Protein AF-A0A914SXM1-F1 (afdb_monomer)

Nearest PDB structures (foldseek):
  5fcj-assembly1_c0  TM=4.201E-01  e=1.027E+00  Saccharomyces cerevisiae S288C
  4jba-assembly1_B  TM=2.577E-01  e=2.232E+00  Escherichia coli K-12
  2jsc-assembly1_A  TM=3.167E-01  e=3.289E+00  Mycobacterium tuberculosis H37Rv
  7e5n-assembly1_C  TM=2.622E-01  e=2.890E+00  Homo sapiens
  7ux8-assembly1_B  TM=2.765E-01  e=6.698E+00  Streptomyces drozdowiczii

Solvent-accessible surface area (backbone atoms only — not comparable to full-atom values): 10175 Å² total; per-residue (Å²): 133,87,79,82,70,80,66,80,44,77,83,72,57,83,86,73,60,68,56,97,90,38,75,64,64,84,76,61,76,80,68,50,56,65,59,64,55,63,74,62,66,65,77,77,68,70,77,59,90,86,63,50,73,67,58,54,52,51,55,52,46,28,66,72,68,64,48,65,74,46,74,50,76,38,57,81,95,54,63,42,75,65,51,52,50,52,51,49,50,43,44,36,63,77,46,69,47,48,41,44,73,44,86,48,98,62,28,37,41,36,29,41,44,90,68,67,72,73,70,92,70,79,74,78,62,86,94,58,77,95,68,87,86,80,82,86,88,82,77,100,65,56,69,69,58,55,53,51,53,50,52,62,72,79,103

Foldseek 3Di:
DPDDDQCPDLVSDDDFDDDPNHTLDDDDPVVVVVVVVVVPPPVQLDDDPQDDPVNVVVLVVQLVVLWDKDFDFADPVQLDPVNLVSNQVNCCSVVVQQWDWDADPGGIMIHGDPDRPPPPPPDDDPPDDPDDDDRDDDTPDDPVVVVVVVVVVVD

Radius of gyration: 25.81 Å; Cα contacts (8 Å, |Δi|>4): 122; chains: 1; bounding box: 54×27×83 Å

Mean predicted aligned error: 14.76 Å

Sequence (155 aa):
NNSFLFKKHFSDFIVVETFDRHLCGTWPPQLLKPFLELNKVAIPLSAPKFLTQSDHEEMNKLVKTKDGKYLVLLSADKNTKENRKELHLYIRDHFSNLLSSFSVDEGIEVSFVKNVKKDKRIQWPEGLGKFLHFTLKKTDHENSHALNCIARSIG

Structure (mmCIF, N/CA/C/O backbone):
data_AF-A0A914SXM1-F1
#
_entry.id   AF-A0A914SXM1-F1
#
loop_
_atom_site.group_PDB
_atom_site.id
_atom_site.type_symbol
_atom_site.label_atom_id
_atom_site.label_alt_id
_atom_site.label_comp_id
_atom_site.label_asym_id
_atom_site.label_entity_id
_atom_site.label_seq_id
_atom_site.pdbx_PDB_ins_code
_atom_site.Cartn_x
_atom_site.Cartn_y
_atom_site.Cartn_z
_atom_site.occupancy
_atom_site.B_iso_or_equiv
_atom_site.auth_seq_id
_atom_site.auth_comp_id
_atom_site.auth_asym_id
_atom_site.auth_atom_id
_atom_site.pdbx_PDB_model_num
ATOM 1 N N . ASN A 1 1 ? 32.463 -14.933 -49.786 1.00 52.94 1 ASN A N 1
ATOM 2 C CA . ASN A 1 1 ? 32.259 -13.777 -48.888 1.00 52.94 1 ASN A CA 1
ATOM 3 C C . ASN A 1 1 ? 31.134 -14.078 -47.922 1.00 52.94 1 ASN A C 1
ATOM 5 O O . ASN A 1 1 ? 29.982 -14.002 -48.320 1.00 52.94 1 ASN A O 1
ATOM 9 N N . ASN A 1 2 ? 31.455 -14.441 -46.679 1.00 57.44 2 ASN A N 1
ATOM 10 C CA . ASN A 1 2 ? 30.447 -14.504 -45.622 1.00 57.44 2 ASN A CA 1
ATOM 11 C C . ASN A 1 2 ? 30.224 -13.082 -45.108 1.00 57.44 2 ASN A C 1
ATOM 13 O O . ASN A 1 2 ? 31.076 -12.528 -44.418 1.00 57.44 2 ASN A O 1
ATOM 17 N N . SER A 1 3 ? 29.105 -12.474 -45.492 1.00 75.25 3 SER A N 1
ATOM 18 C CA . SER A 1 3 ? 28.667 -11.198 -44.932 1.00 75.25 3 SER A CA 1
ATOM 19 C C . SER A 1 3 ? 28.281 -11.404 -43.467 1.00 75.25 3 SER A C 1
ATOM 21 O O . SER A 1 3 ? 27.358 -12.165 -43.170 1.00 75.25 3 SER A O 1
ATOM 23 N N . PHE A 1 4 ? 28.983 -10.743 -42.550 1.00 79.56 4 PHE A N 1
ATOM 24 C CA . PHE A 1 4 ? 28.604 -10.710 -41.141 1.00 79.56 4 PHE A CA 1
ATOM 25 C C . PHE A 1 4 ? 27.327 -9.878 -40.979 1.00 79.56 4 PHE A C 1
ATOM 27 O O . PHE A 1 4 ? 27.294 -8.709 -41.362 1.00 79.56 4 PHE A O 1
ATOM 34 N N . LEU A 1 5 ? 26.277 -10.484 -40.422 1.00 83.50 5 LEU A N 1
ATOM 35 C CA . LEU A 1 5 ? 25.013 -9.807 -40.152 1.00 83.50 5 LEU A CA 1
ATOM 36 C C . LEU A 1 5 ? 24.970 -9.392 -38.678 1.00 83.50 5 LEU A C 1
ATOM 38 O O . LEU A 1 5 ? 24.786 -10.223 -37.791 1.00 83.50 5 LEU A O 1
ATOM 42 N N . PHE A 1 6 ? 25.164 -8.100 -38.423 1.00 86.19 6 PHE A N 1
ATOM 43 C CA . PHE A 1 6 ? 25.087 -7.527 -37.083 1.00 86.19 6 PHE A CA 1
ATOM 44 C C . PHE A 1 6 ? 23.628 -7.429 -36.617 1.00 86.19 6 PHE A C 1
ATOM 46 O O . PHE A 1 6 ? 22.773 -6.999 -37.388 1.00 86.19 6 PHE A O 1
ATOM 53 N N . LYS A 1 7 ? 23.355 -7.788 -35.351 1.00 85.88 7 LYS A N 1
ATOM 54 C CA . LYS A 1 7 ? 22.009 -7.767 -34.738 1.00 85.88 7 LYS A CA 1
ATOM 55 C C . LYS A 1 7 ? 20.979 -8.628 -35.485 1.00 85.88 7 LYS A C 1
ATOM 57 O O . LYS A 1 7 ? 19.843 -8.206 -35.679 1.00 85.88 7 LYS A O 1
ATOM 62 N N . LYS A 1 8 ? 21.366 -9.840 -35.901 1.00 87.25 8 LYS A N 1
ATOM 63 C CA . LYS A 1 8 ? 20.441 -10.789 -36.543 1.00 87.25 8 LYS A CA 1
ATOM 64 C C . LYS A 1 8 ? 19.289 -11.171 -35.607 1.00 87.25 8 LYS A C 1
ATOM 66 O O . LYS A 1 8 ? 18.145 -11.253 -36.045 1.00 87.25 8 LYS A O 1
ATOM 71 N N . HIS A 1 9 ? 19.590 -11.366 -34.327 1.00 84.25 9 HIS A N 1
ATOM 72 C CA . HIS A 1 9 ? 18.622 -11.539 -33.251 1.00 84.25 9 HIS A CA 1
ATOM 73 C C . HIS A 1 9 ? 18.818 -10.455 -32.186 1.00 84.25 9 HIS A C 1
ATOM 75 O O . HIS A 1 9 ? 19.930 -9.981 -31.952 1.00 84.25 9 HIS A O 1
ATOM 81 N N . PHE A 1 10 ? 17.746 -10.086 -31.479 1.00 83.06 10 PHE A N 1
ATOM 82 C CA . PHE A 1 10 ? 17.822 -9.135 -30.360 1.00 83.06 10 PHE A CA 1
ATOM 83 C C . PHE A 1 10 ? 18.738 -9.626 -29.227 1.00 83.06 10 PHE A C 1
ATOM 85 O O . PHE A 1 10 ? 19.267 -8.822 -28.466 1.00 83.06 10 PHE A O 1
ATOM 92 N N . SER A 1 11 ? 18.947 -10.940 -29.117 1.00 84.75 11 SER A N 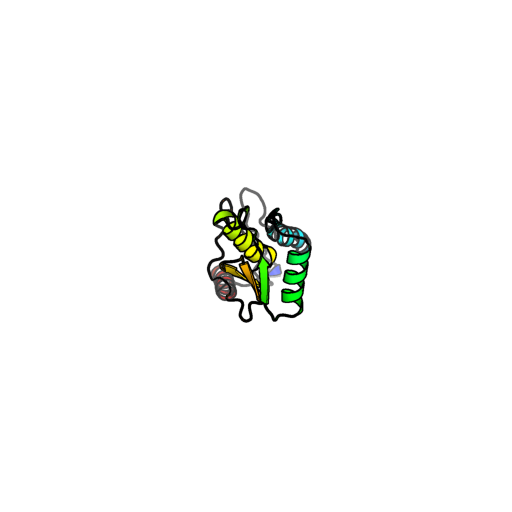1
ATOM 93 C CA . SER A 1 11 ? 19.888 -11.554 -28.178 1.00 84.75 11 SER A CA 1
ATOM 94 C C . SER A 1 11 ? 21.353 -11.326 -28.547 1.00 84.75 11 SER A C 1
ATOM 96 O O . SER A 1 11 ? 22.210 -11.436 -27.676 1.00 84.75 11 SER A O 1
ATOM 98 N N . ASP A 1 12 ? 21.647 -10.995 -29.807 1.00 87.81 12 ASP A N 1
ATOM 99 C CA . ASP A 1 12 ? 23.018 -10.815 -30.300 1.00 87.81 12 ASP A CA 1
ATOM 100 C C . ASP A 1 12 ? 23.607 -9.462 -29.877 1.00 87.81 12 ASP A C 1
ATOM 102 O O . ASP A 1 12 ? 24.796 -9.205 -30.061 1.00 87.81 12 ASP A O 1
ATOM 106 N N . PHE A 1 13 ? 22.777 -8.568 -29.330 1.00 87.81 13 PHE A N 1
ATOM 107 C CA . PHE A 1 13 ? 23.194 -7.249 -28.881 1.00 87.81 13 PHE A CA 1
ATOM 108 C C . PHE A 1 13 ? 22.477 -6.860 -27.593 1.00 87.81 13 PHE A C 1
ATOM 110 O O . PHE A 1 13 ? 21.316 -6.452 -27.592 1.00 87.81 13 PHE A O 1
ATOM 117 N N . ILE A 1 14 ? 23.207 -6.960 -26.486 1.00 87.12 14 ILE A N 1
ATOM 118 C CA . ILE A 1 14 ? 22.712 -6.660 -25.146 1.00 87.12 14 ILE A CA 1
ATOM 119 C C . ILE A 1 14 ? 23.336 -5.347 -24.688 1.00 87.12 14 ILE A C 1
ATOM 121 O O . ILE A 1 14 ? 24.550 -5.167 -24.753 1.00 87.12 14 ILE A O 1
ATOM 125 N N . VAL A 1 15 ? 22.495 -4.438 -24.201 1.00 87.44 15 VAL A N 1
ATOM 126 C CA . VAL A 1 15 ? 22.928 -3.172 -23.606 1.00 87.44 15 VAL A CA 1
ATOM 127 C C . VAL A 1 15 ? 22.644 -3.225 -22.113 1.00 87.44 15 VAL A C 1
ATOM 129 O O . VAL A 1 15 ? 21.518 -3.518 -21.711 1.00 87.44 15 VAL A O 1
ATOM 132 N N . VAL A 1 16 ? 23.663 -2.937 -21.306 1.00 87.62 16 VAL A N 1
ATOM 133 C CA . VAL A 1 16 ? 23.561 -2.821 -19.849 1.00 87.62 16 VAL A CA 1
ATOM 134 C C . VAL A 1 16 ? 24.063 -1.437 -19.464 1.00 87.62 16 VAL A C 1
ATOM 136 O O . VAL A 1 16 ? 25.184 -1.069 -19.805 1.00 87.62 16 VAL A O 1
ATOM 139 N N . GLU A 1 17 ? 23.219 -0.661 -18.792 1.00 87.38 17 GLU A N 1
ATOM 140 C CA . GLU A 1 17 ? 23.604 0.646 -18.266 1.00 87.38 17 GLU A CA 1
ATOM 141 C C . GLU A 1 17 ? 24.591 0.481 -17.104 1.00 87.38 17 GLU A C 1
ATOM 143 O O . GLU A 1 17 ? 24.497 -0.466 -16.318 1.00 87.38 17 GLU A O 1
ATOM 148 N N . THR A 1 18 ? 25.536 1.410 -16.991 1.00 84.31 18 THR A N 1
ATOM 149 C CA . THR A 1 18 ? 26.431 1.506 -15.838 1.00 84.31 18 THR A CA 1
ATOM 150 C C . THR A 1 18 ? 26.124 2.768 -15.053 1.00 84.31 18 THR A C 1
ATOM 152 O O . THR A 1 18 ? 26.118 3.852 -15.634 1.00 84.31 18 THR A O 1
ATOM 155 N N . PHE A 1 19 ? 25.957 2.643 -13.742 1.00 79.62 19 PHE A N 1
ATOM 156 C CA . PHE A 1 19 ? 25.805 3.769 -12.823 1.00 79.62 19 PHE A CA 1
ATOM 157 C C . PHE A 1 19 ? 26.934 3.718 -11.793 1.00 79.62 19 PHE A C 1
ATOM 159 O O . PHE A 1 19 ? 27.173 2.665 -11.209 1.00 79.62 19 PHE A O 1
ATOM 166 N N . ASP A 1 20 ? 27.685 4.809 -11.620 1.00 80.00 20 ASP A N 1
ATOM 167 C CA . ASP A 1 20 ? 28.848 4.876 -10.716 1.00 80.00 20 ASP A CA 1
ATOM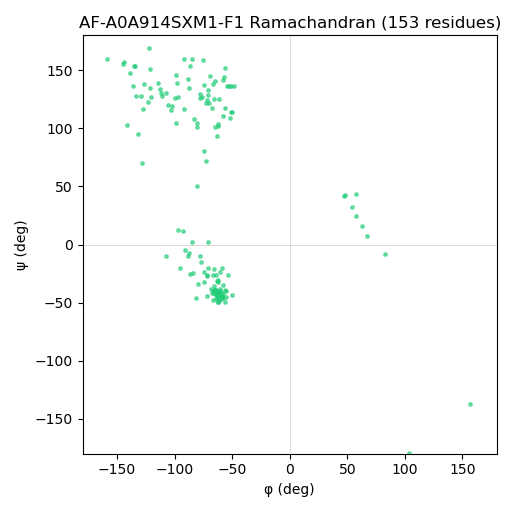 168 C C . ASP A 1 20 ? 29.828 3.695 -10.851 1.00 80.00 20 ASP A C 1
ATOM 170 O O . ASP A 1 20 ? 30.352 3.168 -9.876 1.00 80.00 20 ASP A O 1
ATOM 174 N N . ARG A 1 21 ? 30.103 3.274 -12.096 1.00 76.44 21 ARG A N 1
ATOM 175 C CA . ARG A 1 21 ? 30.964 2.120 -12.448 1.00 76.44 21 ARG A CA 1
ATOM 176 C C . ARG A 1 21 ? 30.410 0.745 -12.050 1.00 76.44 21 ARG A C 1
ATOM 178 O O . ARG A 1 21 ? 31.096 -0.257 -12.243 1.00 76.44 21 ARG A O 1
ATOM 185 N N . HIS A 1 22 ? 29.173 0.672 -11.575 1.00 73.94 22 HIS A N 1
ATOM 186 C CA . HIS A 1 22 ? 28.466 -0.578 -11.326 1.00 73.94 22 HIS A CA 1
ATOM 187 C C . HIS A 1 22 ? 27.533 -0.912 -12.491 1.00 73.94 22 HIS A C 1
ATOM 189 O O . HIS A 1 22 ? 26.864 -0.040 -13.042 1.00 73.94 22 HIS A O 1
ATOM 195 N N . LEU A 1 23 ? 27.484 -2.190 -12.873 1.00 74.81 23 LEU A N 1
ATOM 196 C CA . LEU A 1 23 ? 26.532 -2.683 -13.867 1.00 74.81 23 LEU A CA 1
ATOM 197 C C . LEU A 1 23 ? 25.124 -2.698 -13.264 1.00 74.81 23 LEU A C 1
ATOM 199 O O . LEU A 1 23 ? 24.886 -3.366 -12.255 1.00 74.81 23 LEU A O 1
ATOM 203 N N . CYS A 1 24 ? 24.178 -2.022 -13.914 1.00 72.19 24 CYS A N 1
ATOM 204 C CA . CYS A 1 24 ? 22.760 -2.085 -13.574 1.00 72.19 24 CYS A CA 1
ATOM 205 C C . CYS A 1 24 ? 22.179 -3.431 -14.041 1.00 72.19 24 CYS A C 1
ATOM 207 O O . CYS A 1 24 ? 21.583 -3.542 -15.113 1.00 72.19 24 CYS A O 1
ATOM 209 N N . GLY A 1 25 ? 22.409 -4.485 -13.256 1.00 68.44 25 GLY A N 1
ATOM 210 C CA . GLY A 1 25 ? 21.934 -5.839 -13.534 1.00 68.44 25 GLY A CA 1
ATOM 211 C C . GLY A 1 25 ? 20.525 -6.109 -13.005 1.00 68.44 25 GLY A C 1
ATOM 212 O O . GLY A 1 25 ? 20.081 -5.527 -12.018 1.00 68.44 25 GLY A O 1
ATOM 213 N N . THR A 1 26 ? 19.817 -7.048 -13.634 1.00 63.03 26 THR A N 1
ATOM 214 C CA . THR A 1 26 ? 18.581 -7.589 -13.060 1.00 63.03 26 THR A CA 1
ATOM 215 C C . THR A 1 26 ? 18.917 -8.496 -11.883 1.00 63.03 26 THR A C 1
ATOM 217 O O . THR A 1 26 ? 19.614 -9.497 -12.057 1.00 63.03 26 THR A O 1
ATOM 220 N N . TRP A 1 27 ? 18.389 -8.172 -10.706 1.00 59.97 27 TRP A N 1
ATOM 221 C CA . TRP A 1 27 ? 18.489 -9.033 -9.534 1.00 59.97 27 TRP A CA 1
ATOM 222 C C . TRP A 1 27 ? 17.686 -10.328 -9.754 1.00 59.97 27 TRP A C 1
ATOM 224 O O . TRP A 1 27 ? 16.572 -10.271 -10.286 1.00 59.97 27 TRP A O 1
ATOM 234 N N . PRO A 1 28 ? 18.217 -11.498 -9.357 1.00 59.53 28 PRO A N 1
ATOM 235 C CA . PRO A 1 28 ? 17.470 -12.747 -9.357 1.00 59.53 28 PRO A CA 1
ATOM 236 C C . PRO A 1 28 ? 16.126 -12.592 -8.621 1.00 59.53 28 PRO A C 1
ATOM 238 O O . PRO A 1 28 ? 16.106 -12.026 -7.523 1.00 59.53 28 PRO A O 1
ATOM 241 N N . PRO A 1 29 ? 15.008 -13.131 -9.148 1.00 58.28 29 PRO A N 1
ATOM 242 C CA . PRO A 1 29 ? 13.696 -13.060 -8.493 1.00 58.28 29 PRO A CA 1
ATOM 243 C C . PRO A 1 29 ? 13.691 -13.584 -7.049 1.00 58.28 29 PRO A C 1
ATOM 245 O O . PRO A 1 29 ? 12.881 -13.164 -6.225 1.00 58.28 29 PRO A O 1
ATOM 248 N N . GLN A 1 30 ? 14.616 -14.490 -6.726 1.00 61.00 30 GLN A N 1
ATOM 249 C CA . GLN A 1 30 ? 14.791 -15.067 -5.395 1.00 61.00 30 GLN A CA 1
ATOM 250 C C . GLN A 1 30 ? 15.207 -14.022 -4.345 1.00 61.00 30 GLN A C 1
ATOM 252 O O . GLN A 1 30 ? 14.882 -14.192 -3.173 1.00 61.00 30 GLN A O 1
ATOM 257 N N . LEU A 1 31 ? 15.858 -12.928 -4.757 1.00 56.12 31 LEU A N 1
ATOM 258 C CA . LEU A 1 31 ? 16.287 -11.835 -3.878 1.00 56.12 31 LEU A CA 1
ATOM 259 C C . LEU A 1 31 ? 15.209 -10.756 -3.672 1.00 56.12 31 LEU A C 1
ATOM 261 O O . LEU A 1 31 ? 15.383 -9.882 -2.830 1.00 56.12 31 LEU A O 1
ATOM 265 N N . LEU A 1 32 ? 14.082 -10.820 -4.393 1.00 53.81 32 LEU A N 1
ATOM 266 C CA . LEU A 1 32 ? 12.965 -9.876 -4.229 1.00 53.81 32 LEU A CA 1
ATOM 267 C C . LEU A 1 32 ? 12.013 -10.269 -3.088 1.00 53.81 32 LEU A C 1
ATOM 269 O O . LEU A 1 32 ? 11.342 -9.404 -2.525 1.00 53.81 32 LEU A O 1
ATOM 273 N N . LYS A 1 33 ? 11.958 -11.558 -2.718 1.00 53.84 33 LYS A N 1
ATOM 274 C CA . LYS A 1 33 ? 11.076 -12.054 -1.644 1.00 53.84 33 LYS A CA 1
ATOM 275 C C . LYS A 1 33 ? 11.338 -11.391 -0.279 1.00 53.84 33 LYS A C 1
ATOM 277 O O . LYS A 1 33 ? 10.369 -10.924 0.313 1.00 53.84 33 LYS A O 1
ATOM 282 N N . PRO A 1 34 ? 12.594 -11.247 0.191 1.00 51.62 34 PRO A N 1
ATOM 283 C CA . PRO A 1 34 ? 12.871 -10.608 1.481 1.00 51.62 34 PRO A CA 1
ATOM 284 C C . PRO A 1 34 ? 12.447 -9.130 1.526 1.00 51.62 34 PRO A C 1
ATOM 286 O O . PRO A 1 34 ? 12.026 -8.629 2.564 1.00 51.62 34 PRO A O 1
ATOM 289 N N . PHE A 1 35 ? 12.510 -8.424 0.391 1.00 45.88 35 PHE A N 1
ATOM 290 C CA . PHE A 1 35 ? 12.195 -6.992 0.311 1.00 45.88 35 PHE A CA 1
ATOM 291 C C . PHE A 1 35 ? 10.686 -6.704 0.384 1.00 45.88 35 PHE A C 1
ATOM 293 O O . PHE A 1 35 ? 10.265 -5.684 0.929 1.00 45.88 35 PHE A O 1
ATOM 300 N N . LEU A 1 36 ? 9.857 -7.619 -0.130 1.00 50.69 36 LEU A N 1
ATOM 301 C CA . LEU A 1 36 ? 8.396 -7.542 -0.008 1.00 50.69 36 LEU A CA 1
ATOM 302 C C . LEU A 1 36 ? 7.914 -7.841 1.418 1.00 50.69 36 LEU A C 1
ATOM 304 O O . LEU A 1 36 ? 6.861 -7.350 1.824 1.00 50.69 36 LEU A O 1
ATOM 308 N N . GLU A 1 37 ? 8.680 -8.622 2.179 1.00 47.78 37 GLU A N 1
ATOM 309 C CA . GLU A 1 37 ? 8.395 -8.910 3.587 1.00 47.78 37 GLU A CA 1
ATOM 310 C C . GLU A 1 37 ? 8.831 -7.759 4.511 1.00 47.78 37 GLU A C 1
ATOM 312 O O . GLU A 1 37 ? 8.113 -7.440 5.456 1.00 47.78 37 GLU A O 1
ATOM 317 N N . LEU A 1 38 ? 9.921 -7.052 4.183 1.00 43.91 38 LEU A N 1
ATOM 318 C CA . LEU A 1 38 ? 10.406 -5.874 4.923 1.00 43.91 38 LEU A CA 1
ATOM 319 C C . LEU A 1 38 ? 9.420 -4.692 4.935 1.00 43.91 38 LEU A C 1
ATOM 321 O O . LEU A 1 38 ? 9.326 -3.981 5.930 1.00 43.91 38 LEU A O 1
ATOM 325 N N . ASN A 1 39 ? 8.630 -4.502 3.875 1.00 42.50 39 ASN A N 1
ATOM 326 C CA . ASN A 1 39 ? 7.628 -3.424 3.812 1.00 42.50 39 ASN A CA 1
ATOM 327 C C . ASN A 1 39 ? 6.274 -3.783 4.453 1.00 42.50 39 ASN A C 1
ATOM 329 O O . ASN A 1 39 ? 5.356 -2.965 4.449 1.00 42.50 39 ASN A O 1
ATOM 333 N N . LYS A 1 40 ? 6.137 -4.986 5.028 1.00 43.06 40 LYS A N 1
ATOM 334 C CA . LYS A 1 40 ? 4.999 -5.355 5.888 1.00 43.06 40 LYS A CA 1
ATOM 335 C C . LYS A 1 40 ? 5.270 -5.107 7.365 1.00 43.06 40 LYS A C 1
ATOM 337 O O . LYS A 1 40 ? 4.481 -5.549 8.199 1.00 43.06 40 LYS A O 1
ATOM 342 N N . VAL A 1 41 ? 6.341 -4.393 7.711 1.00 42.47 41 VAL A N 1
ATOM 343 C CA . VAL A 1 41 ? 6.501 -3.870 9.068 1.00 42.47 41 VAL A CA 1
ATOM 344 C C . VAL A 1 41 ? 5.516 -2.709 9.232 1.00 42.47 41 VAL A C 1
ATOM 346 O O . VAL A 1 41 ? 5.879 -1.538 9.275 1.00 42.47 41 VAL A O 1
ATOM 349 N N . ALA A 1 42 ? 4.225 -3.045 9.311 1.00 46.66 42 ALA A N 1
ATOM 350 C CA . ALA A 1 42 ? 3.320 -2.295 10.155 1.00 46.66 42 ALA A CA 1
ATOM 351 C C . ALA A 1 42 ? 4.019 -2.258 11.509 1.00 46.66 42 ALA A C 1
ATOM 353 O O . ALA A 1 42 ? 4.261 -3.314 12.094 1.00 46.66 42 ALA A O 1
ATOM 354 N N . ILE A 1 43 ? 4.437 -1.072 11.951 1.00 46.28 43 ILE A N 1
ATOM 355 C CA . ILE A 1 43 ? 4.903 -0.884 13.320 1.00 46.28 43 ILE A CA 1
ATOM 356 C C . ILE A 1 43 ? 3.795 -1.500 14.175 1.00 46.28 43 ILE A C 1
ATOM 358 O O . ILE A 1 43 ? 2.663 -1.014 14.088 1.00 46.28 43 ILE A O 1
ATOM 362 N N . PRO A 1 44 ? 4.040 -2.604 14.903 1.00 49.12 44 PRO A N 1
ATOM 363 C CA . PRO A 1 44 ? 2.997 -3.178 15.721 1.00 49.12 44 PRO A CA 1
ATOM 364 C C . PRO A 1 44 ? 2.710 -2.132 16.791 1.00 49.12 44 PRO A C 1
ATOM 366 O O . PRO A 1 44 ? 3.488 -1.976 17.732 1.00 49.12 44 PRO A O 1
ATOM 369 N N . LEU A 1 45 ? 1.630 -1.360 16.626 1.00 60.94 45 LEU A N 1
ATOM 370 C CA . LEU A 1 45 ? 1.093 -0.604 17.742 1.00 60.94 45 LEU A CA 1
ATOM 371 C C . LEU A 1 45 ? 0.769 -1.655 18.798 1.00 60.94 45 LEU A C 1
ATOM 373 O O . LEU A 1 45 ? -0.110 -2.498 18.603 1.00 60.94 45 LEU A O 1
ATOM 377 N N . SER A 1 46 ? 1.549 -1.642 19.880 1.00 71.31 46 SER A N 1
ATOM 378 C CA . SER A 1 46 ? 1.241 -2.409 21.078 1.00 71.31 46 SER A CA 1
ATOM 379 C C . SER A 1 46 ? -0.214 -2.137 21.436 1.00 71.31 46 SER A C 1
ATOM 381 O O . SER A 1 46 ? -0.649 -0.985 21.382 1.00 71.31 46 SER A O 1
ATOM 383 N N . ALA A 1 47 ? -0.959 -3.184 21.792 1.00 80.81 47 ALA A N 1
ATOM 384 C CA . ALA A 1 47 ? -2.326 -3.008 22.258 1.00 80.81 47 ALA A CA 1
ATOM 385 C C . ALA A 1 47 ? -2.339 -1.978 23.404 1.00 80.81 47 ALA A C 1
ATOM 387 O O . ALA A 1 47 ? -1.448 -2.033 24.267 1.00 80.81 47 ALA A O 1
ATOM 388 N N . PRO A 1 48 ? -3.301 -1.035 23.420 1.00 84.81 48 PRO A N 1
ATOM 389 C CA . PRO A 1 48 ? -3.416 -0.083 24.511 1.00 84.81 48 PRO A CA 1
ATOM 390 C C . PRO A 1 48 ? -3.520 -0.837 25.837 1.00 84.81 48 PRO A C 1
ATOM 392 O O . PRO A 1 48 ? -4.259 -1.814 25.938 1.00 84.81 48 PRO A O 1
ATOM 395 N N . LYS A 1 49 ? -2.801 -0.393 26.874 1.00 84.81 49 LYS A N 1
ATOM 396 C CA . LYS A 1 49 ? -2.694 -1.124 28.160 1.00 84.81 49 LYS A CA 1
ATOM 397 C C . LYS A 1 49 ? -4.037 -1.373 28.853 1.00 84.81 49 LYS A C 1
ATOM 399 O O . LYS A 1 49 ? -4.130 -2.198 29.755 1.00 84.81 49 LYS A O 1
ATOM 404 N N . PHE A 1 50 ? -5.051 -0.597 28.492 1.00 83.88 50 PHE A N 1
ATOM 405 C CA . PHE A 1 50 ? -6.397 -0.704 29.033 1.00 83.88 50 PHE A CA 1
ATOM 406 C C . PHE A 1 50 ? -7.296 -1.682 28.275 1.00 83.88 50 PHE A C 1
ATOM 408 O O . PHE A 1 50 ? -8.385 -1.959 28.769 1.00 83.88 50 PHE A O 1
ATOM 415 N N . LEU A 1 51 ? -6.866 -2.179 27.115 1.00 87.50 51 LEU A N 1
ATOM 416 C CA . LEU A 1 51 ? -7.603 -3.168 26.345 1.00 87.50 51 LEU A CA 1
ATOM 417 C C . LEU A 1 51 ? -7.411 -4.549 26.977 1.00 87.50 51 LEU A C 1
ATOM 419 O O . LEU A 1 51 ? -6.279 -4.963 27.242 1.00 87.50 51 LEU A O 1
ATOM 423 N N . THR A 1 52 ? -8.502 -5.269 27.220 1.00 88.88 52 THR A N 1
ATOM 424 C CA . THR A 1 52 ? -8.413 -6.633 27.743 1.00 88.88 52 THR A CA 1
ATOM 425 C C . THR A 1 52 ? -8.206 -7.638 26.612 1.00 88.88 52 THR A C 1
ATOM 427 O O . THR A 1 52 ? -8.533 -7.390 25.450 1.00 88.88 52 THR A O 1
ATOM 430 N N . GLN A 1 53 ? -7.698 -8.822 26.960 1.00 87.44 53 GLN A N 1
ATOM 431 C CA . GLN A 1 53 ? -7.602 -9.937 26.016 1.00 87.44 53 GLN A CA 1
ATOM 432 C C . GLN A 1 53 ? -8.983 -10.318 25.448 1.00 87.44 53 GLN A C 1
ATOM 434 O O . GLN A 1 53 ? -9.098 -10.639 24.268 1.00 87.44 53 GLN A O 1
ATOM 439 N N . SER A 1 54 ? -10.037 -10.207 26.264 1.00 89.06 54 SER A N 1
ATOM 440 C CA . SER A 1 54 ? -11.415 -10.483 25.847 1.00 89.06 54 SER A CA 1
ATOM 441 C C . SER A 1 54 ? -11.892 -9.525 24.752 1.00 89.06 54 SER A C 1
ATOM 443 O O . SER A 1 54 ? -12.495 -9.973 23.779 1.00 89.06 54 SER A O 1
ATOM 445 N N . ASP A 1 55 ? -11.594 -8.226 24.870 1.00 90.31 55 ASP A N 1
ATOM 446 C CA . ASP A 1 55 ? -11.948 -7.238 23.839 1.00 90.31 55 ASP A CA 1
ATOM 447 C C . ASP A 1 55 ? -11.273 -7.583 22.506 1.00 90.31 55 ASP A C 1
ATOM 449 O O . ASP A 1 55 ? -11.870 -7.497 21.430 1.00 90.31 55 ASP A O 1
ATOM 453 N N . HIS A 1 56 ? -10.008 -8.004 22.580 1.00 88.25 56 HIS A N 1
ATOM 454 C CA . HIS A 1 56 ? -9.238 -8.392 21.408 1.00 88.25 56 HIS A CA 1
ATOM 455 C C . HIS A 1 56 ? -9.817 -9.638 20.720 1.00 88.25 56 HIS A C 1
ATOM 457 O O . HIS A 1 56 ? -9.869 -9.717 19.489 1.00 88.25 56 HIS A O 1
ATOM 463 N N . GLU A 1 57 ? -10.287 -10.612 21.494 1.00 90.00 57 GLU A N 1
ATOM 464 C CA . GLU A 1 57 ? -10.929 -11.817 20.967 1.00 90.00 57 GLU A CA 1
ATOM 465 C C . GLU A 1 57 ? -12.272 -11.520 20.297 1.00 90.00 57 GLU A C 1
ATOM 467 O O . GLU A 1 57 ? -12.528 -12.042 19.209 1.00 90.00 57 GLU A O 1
ATOM 472 N N . GLU A 1 58 ? -13.098 -10.648 20.876 1.00 91.94 58 GLU A N 1
ATOM 473 C CA . GLU A 1 58 ? -14.370 -10.233 20.270 1.00 91.94 58 GLU A CA 1
ATOM 474 C C . GLU A 1 58 ? -14.163 -9.451 18.968 1.00 91.94 58 GLU A C 1
ATOM 476 O O . GLU A 1 58 ? -14.806 -9.741 17.956 1.00 91.94 58 GLU A O 1
ATOM 481 N N . MET A 1 59 ? -13.183 -8.544 18.923 1.00 90.88 59 MET A N 1
ATOM 482 C CA . MET A 1 59 ? -12.815 -7.866 17.674 1.00 90.88 59 MET A CA 1
ATOM 483 C C . MET A 1 59 ? -12.357 -8.860 16.595 1.00 90.88 59 MET A C 1
ATOM 485 O O . MET A 1 59 ? -12.762 -8.753 15.435 1.00 90.88 59 MET A O 1
ATOM 489 N N . ASN A 1 60 ? -11.582 -9.885 16.962 1.00 89.44 60 ASN A N 1
ATOM 490 C CA . ASN A 1 60 ? -11.206 -10.953 16.033 1.00 89.44 60 ASN A CA 1
ATOM 491 C C . ASN A 1 60 ? -12.407 -11.797 15.578 1.00 89.44 60 ASN A C 1
ATOM 493 O O . ASN A 1 60 ? -12.448 -12.230 14.420 1.00 89.44 60 ASN A O 1
ATOM 497 N N . LYS A 1 61 ? -13.393 -12.038 16.451 1.00 90.88 61 LYS A N 1
ATOM 498 C CA . LYS A 1 61 ? -14.643 -12.711 16.070 1.00 90.88 61 LYS A CA 1
ATOM 499 C C . LYS A 1 61 ? -15.410 -11.889 15.040 1.00 90.88 61 LYS A C 1
ATOM 501 O O . LYS A 1 61 ? -15.777 -12.466 14.021 1.00 90.88 61 LYS A O 1
ATOM 506 N N . LEU A 1 62 ? -15.548 -10.573 15.230 1.00 88.94 62 LEU A N 1
ATOM 507 C CA . LEU A 1 62 ? -16.198 -9.681 14.256 1.00 88.94 62 LEU A CA 1
ATOM 508 C C . LEU A 1 62 ? -15.560 -9.765 12.862 1.00 88.94 62 LEU A C 1
ATOM 510 O O . LEU A 1 62 ? -16.263 -9.781 11.851 1.00 88.94 62 LEU A O 1
ATOM 514 N N . VAL A 1 63 ? -14.228 -9.862 12.789 1.00 87.00 63 VAL A N 1
ATOM 515 C CA . VAL A 1 63 ? -13.519 -10.034 11.508 1.00 87.00 63 VAL A CA 1
ATOM 516 C C . VAL A 1 63 ? -13.842 -11.384 10.859 1.00 87.00 63 VAL A C 1
ATOM 518 O O . VAL A 1 63 ? -14.001 -11.460 9.639 1.00 87.00 63 VAL A O 1
ATOM 521 N N . LYS A 1 64 ? -13.954 -12.454 11.655 1.00 87.81 64 LYS A N 1
ATOM 522 C CA . LYS A 1 64 ? -14.267 -13.805 11.161 1.00 87.81 64 LYS A CA 1
ATOM 523 C C . LYS A 1 64 ? -15.720 -13.938 10.709 1.00 87.81 64 LYS A C 1
ATOM 525 O O . LYS A 1 64 ? -15.966 -14.515 9.652 1.00 87.81 64 LYS A O 1
ATOM 530 N N . THR A 1 65 ? -16.665 -13.417 11.489 1.00 88.56 65 THR A N 1
ATOM 531 C CA . THR A 1 65 ? -18.104 -13.462 11.181 1.00 88.56 65 THR A CA 1
ATOM 532 C C . THR A 1 65 ? -18.487 -12.482 10.078 1.00 88.56 65 THR A C 1
ATOM 534 O O . THR A 1 65 ? -19.478 -12.714 9.389 1.00 88.56 65 THR A O 1
ATOM 537 N N . LYS A 1 66 ? -17.687 -11.423 9.876 1.00 85.19 66 LYS A N 1
ATOM 538 C CA . LYS A 1 66 ? -17.929 -10.329 8.918 1.00 85.19 66 LYS A CA 1
ATOM 539 C C . LYS A 1 66 ? -19.254 -9.596 9.145 1.00 85.19 66 LYS A C 1
ATOM 541 O O . LYS A 1 66 ? -19.813 -9.008 8.219 1.00 85.19 66 LYS A O 1
ATOM 546 N N . ASP A 1 67 ? -19.764 -9.634 10.368 1.00 84.06 67 ASP A N 1
ATOM 547 C CA . ASP A 1 67 ? -20.993 -8.954 10.754 1.00 84.06 67 ASP A CA 1
ATOM 548 C C . ASP A 1 67 ? -21.038 -8.751 12.270 1.00 84.06 67 ASP A C 1
ATOM 550 O O . ASP A 1 67 ? -20.355 -9.450 13.026 1.00 84.06 67 ASP A O 1
ATOM 554 N N . GLY A 1 68 ? -21.860 -7.794 12.696 1.00 86.44 68 GLY A N 1
ATOM 555 C CA . GLY A 1 68 ? -22.074 -7.465 14.101 1.00 86.44 68 GLY A CA 1
ATOM 556 C C . GLY A 1 68 ? -21.366 -6.198 14.581 1.00 86.44 68 GLY A C 1
ATOM 557 O O . GLY A 1 68 ? -20.706 -5.473 13.825 1.00 86.44 68 GLY A O 1
ATOM 558 N N . LYS A 1 69 ? -21.562 -5.930 15.872 1.00 90.06 69 LYS A N 1
ATOM 559 C CA . LYS A 1 69 ? -21.017 -4.795 16.615 1.00 90.06 69 LYS A CA 1
ATOM 560 C C . LYS A 1 69 ? -20.561 -5.269 17.991 1.00 90.06 69 LYS A C 1
ATOM 562 O O . LYS A 1 69 ? -21.179 -6.163 18.562 1.00 90.06 69 LYS A O 1
ATOM 567 N N . TYR A 1 70 ? -19.522 -4.647 18.517 1.00 92.50 70 TYR A N 1
ATOM 568 C CA . TYR A 1 70 ? -18.990 -4.897 19.847 1.00 92.50 70 TYR A CA 1
ATOM 569 C C . TYR A 1 70 ? -18.674 -3.569 20.526 1.00 92.50 70 TYR A C 1
ATOM 571 O O . TYR A 1 70 ? -18.120 -2.677 19.890 1.00 92.50 70 TYR A O 1
ATOM 579 N N . LEU A 1 71 ? -19.021 -3.423 21.801 1.00 91.12 71 LEU A N 1
ATOM 580 C CA . LEU A 1 71 ? -18.739 -2.213 22.565 1.00 91.12 71 LEU A CA 1
ATOM 581 C C . LEU A 1 71 ? -17.556 -2.465 23.498 1.00 91.12 71 LEU A C 1
ATOM 583 O O . LEU A 1 71 ? -17.663 -3.258 24.430 1.00 91.12 71 LEU A O 1
ATOM 587 N N . VAL A 1 72 ? -16.455 -1.753 23.266 1.00 89.94 72 VAL A N 1
ATOM 588 C CA . VAL A 1 72 ? -15.326 -1.704 24.199 1.00 89.94 72 VAL A CA 1
ATOM 589 C C . VAL A 1 72 ? -15.651 -0.663 25.264 1.00 89.94 72 VAL A C 1
ATOM 591 O O . VAL A 1 72 ? -15.653 0.540 24.981 1.00 89.94 72 VAL A O 1
ATOM 594 N N . LEU A 1 73 ? -15.941 -1.123 26.480 1.00 88.44 73 LEU A N 1
ATOM 595 C CA . LEU A 1 73 ? -16.262 -0.257 27.614 1.00 88.44 73 LEU A CA 1
ATOM 596 C C . LEU A 1 73 ? -14.992 0.387 28.174 1.00 88.44 73 LEU A C 1
ATOM 598 O O . LEU A 1 73 ? -14.031 -0.298 28.530 1.00 88.44 73 LEU A O 1
ATOM 602 N N . LEU A 1 74 ? -14.999 1.713 28.296 1.00 85.62 74 LEU A N 1
ATOM 603 C CA . LEU A 1 74 ? -13.911 2.456 28.926 1.00 85.62 74 LEU A CA 1
ATOM 604 C C . LEU A 1 74 ? -14.372 2.925 30.305 1.00 85.62 74 LEU A C 1
ATOM 606 O O . LEU A 1 74 ? -15.329 3.685 30.424 1.00 85.62 74 LEU A O 1
ATOM 610 N N . SER A 1 75 ? -13.674 2.502 31.362 1.00 82.44 75 SER A N 1
ATOM 611 C CA . SER A 1 75 ? -13.910 3.029 32.714 1.00 82.44 75 SER A CA 1
ATOM 612 C C . SER A 1 75 ? -13.766 4.555 32.727 1.00 82.44 75 SER A C 1
ATOM 614 O O . SER A 1 75 ? -12.984 5.096 31.945 1.00 82.44 75 SER A O 1
ATOM 616 N N . ALA A 1 76 ? -14.459 5.249 33.636 1.00 77.00 76 ALA A N 1
ATOM 617 C CA . ALA A 1 76 ? -14.470 6.716 33.696 1.00 77.00 76 ALA A CA 1
ATOM 618 C C . ALA A 1 76 ? -13.057 7.338 33.675 1.00 77.00 76 ALA A C 1
ATOM 620 O O . ALA A 1 76 ? -12.797 8.239 32.882 1.00 77.00 76 ALA A O 1
ATOM 621 N N . ASP A 1 77 ? -12.113 6.770 34.434 1.00 79.06 77 ASP A N 1
ATOM 622 C CA . ASP A 1 77 ? -10.713 7.230 34.500 1.00 79.06 77 ASP A CA 1
ATOM 623 C C . ASP A 1 77 ? -9.941 7.060 33.181 1.00 79.06 77 ASP A C 1
ATOM 625 O O . ASP A 1 77 ? -8.909 7.688 32.947 1.00 79.06 77 ASP A O 1
ATOM 629 N N . LYS A 1 78 ? -10.425 6.170 32.312 1.00 80.88 78 LYS A N 1
ATOM 630 C CA . LYS A 1 78 ? -9.795 5.790 31.046 1.00 80.88 78 LYS A CA 1
ATOM 631 C C . LYS A 1 78 ? -10.534 6.354 29.835 1.00 80.88 78 LYS A C 1
ATOM 633 O O . LYS A 1 78 ? -9.978 6.302 28.740 1.00 80.88 78 LYS A O 1
ATOM 638 N N . ASN A 1 79 ? -11.727 6.924 30.004 1.00 84.00 79 ASN A N 1
ATOM 639 C CA . ASN A 1 79 ? -12.524 7.525 28.933 1.00 84.00 79 ASN A CA 1
ATOM 640 C C . ASN A 1 79 ? -12.050 8.953 28.589 1.00 84.00 79 ASN A C 1
ATOM 642 O O . ASN A 1 79 ? -12.823 9.910 28.534 1.00 84.00 79 ASN A O 1
ATOM 646 N N . THR A 1 80 ? -10.744 9.106 28.373 1.00 87.94 80 THR A N 1
ATOM 647 C CA . THR A 1 80 ? -10.119 10.367 27.966 1.00 87.94 80 THR A CA 1
ATOM 648 C C . THR A 1 80 ? -10.041 10.463 26.443 1.00 87.94 80 THR A C 1
ATOM 650 O O . THR A 1 80 ? -10.104 9.465 25.717 1.00 87.94 80 THR A O 1
ATOM 653 N N . LYS A 1 81 ? -9.892 11.684 25.921 1.00 87.69 81 LYS A N 1
ATOM 654 C CA . LYS A 1 81 ? -9.758 11.922 24.476 1.00 87.69 81 LYS A CA 1
ATOM 655 C C . LYS A 1 81 ? -8.525 11.216 23.903 1.00 87.69 81 LYS A C 1
ATOM 657 O O . LYS A 1 81 ? -8.587 10.679 22.798 1.00 87.69 81 LYS A O 1
ATOM 662 N N . GLU A 1 82 ? -7.438 11.201 24.660 1.00 87.12 82 GLU A N 1
ATOM 663 C CA . GLU A 1 82 ? -6.156 10.602 24.304 1.00 87.12 82 GLU A CA 1
ATOM 664 C C . GLU A 1 82 ? -6.273 9.078 24.207 1.00 87.12 82 GLU A C 1
A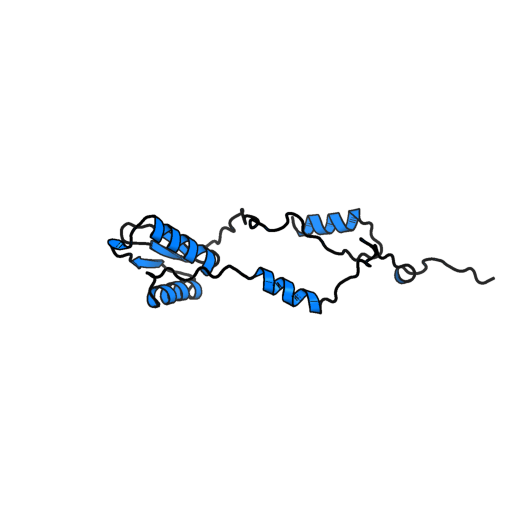TOM 666 O O . GLU A 1 82 ? -5.903 8.516 23.177 1.00 87.12 82 GLU A O 1
ATOM 671 N N . ASN A 1 83 ? -6.886 8.425 25.198 1.00 88.00 83 ASN A N 1
ATOM 672 C CA . ASN A 1 83 ? -7.079 6.972 25.188 1.00 88.00 83 ASN A CA 1
ATOM 673 C C . ASN A 1 83 ? -8.041 6.535 24.079 1.00 88.00 83 ASN A C 1
ATOM 675 O O . ASN A 1 83 ? -7.793 5.546 23.389 1.00 88.00 83 ASN A O 1
ATOM 679 N N . ARG A 1 84 ? -9.119 7.297 23.843 1.00 88.81 84 ARG A N 1
ATOM 680 C CA . ARG A 1 84 ? -10.022 7.027 22.713 1.00 88.81 84 ARG A CA 1
ATOM 681 C C . ARG A 1 84 ? -9.288 7.137 21.381 1.00 88.81 84 ARG A C 1
ATOM 683 O O . ARG A 1 84 ? -9.440 6.269 20.524 1.00 88.81 84 ARG A O 1
ATOM 690 N N . LYS A 1 85 ? -8.455 8.170 21.211 1.00 89.00 85 LYS A N 1
ATOM 691 C CA . LYS A 1 85 ? -7.613 8.332 20.018 1.00 89.00 85 LYS A CA 1
ATOM 692 C C . LYS A 1 85 ? -6.654 7.151 19.856 1.00 89.00 85 LYS A C 1
ATOM 694 O O . LYS A 1 85 ? -6.554 6.622 18.754 1.00 89.00 85 LYS A O 1
ATOM 699 N N . GLU A 1 86 ? -5.983 6.734 20.924 1.00 89.12 86 GLU A N 1
ATOM 700 C CA . GLU A 1 86 ? -5.075 5.582 20.917 1.00 89.12 86 GLU A CA 1
ATOM 701 C C . GLU A 1 86 ? -5.798 4.299 20.481 1.00 89.12 86 GLU A C 1
ATOM 703 O O . GLU A 1 86 ? -5.322 3.602 19.585 1.00 89.12 86 GLU A O 1
ATOM 708 N N . LEU A 1 87 ? -6.991 4.035 21.024 1.00 89.62 87 LEU A N 1
ATOM 709 C CA . LEU A 1 87 ? -7.791 2.868 20.652 1.00 89.62 87 LEU A CA 1
ATOM 710 C C . LEU A 1 87 ? -8.260 2.923 19.190 1.00 89.62 87 LEU A C 1
ATOM 712 O O . LEU A 1 87 ? -8.168 1.923 18.480 1.00 89.62 87 LEU A O 1
ATOM 716 N N . HIS A 1 88 ? -8.709 4.082 18.702 1.00 89.38 88 HIS A N 1
ATOM 717 C CA . HIS A 1 88 ? -9.071 4.253 17.291 1.00 89.38 88 HIS A CA 1
ATOM 718 C C . HIS A 1 88 ? -7.893 3.965 16.349 1.00 89.38 88 HIS A C 1
ATOM 720 O O . HIS A 1 88 ? -8.072 3.278 15.342 1.00 89.38 88 HIS A O 1
ATOM 726 N N . LEU A 1 89 ? -6.695 4.466 16.674 1.00 85.94 89 LEU A N 1
ATOM 727 C CA . LEU A 1 89 ? -5.479 4.216 15.893 1.00 85.94 89 LEU A CA 1
ATOM 728 C C . LEU A 1 89 ? -5.109 2.732 15.913 1.00 85.94 89 LEU A C 1
ATOM 730 O O . LEU A 1 89 ? -4.896 2.144 14.855 1.00 85.94 89 LEU A O 1
ATOM 734 N N . TYR A 1 90 ? -5.123 2.115 17.098 1.00 88.75 90 TYR A N 1
ATOM 735 C CA . TYR A 1 90 ? -4.879 0.685 17.249 1.00 88.75 90 TYR A CA 1
ATOM 736 C C . TYR A 1 90 ? -5.848 -0.151 16.405 1.00 88.75 90 TYR A C 1
ATOM 738 O O . TYR A 1 90 ? -5.401 -1.003 15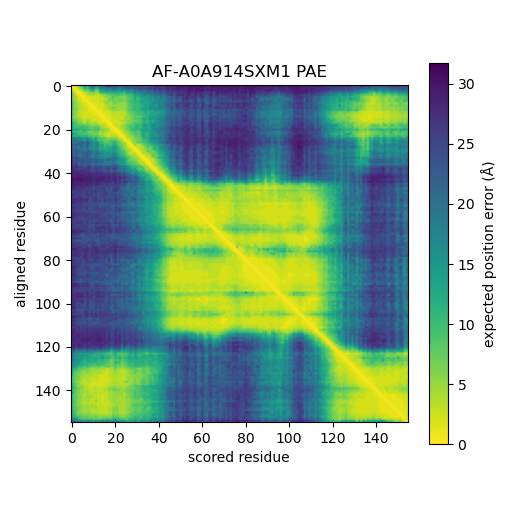.642 1.00 88.75 90 TYR A O 1
ATOM 746 N N . ILE A 1 91 ? -7.159 0.114 16.471 1.00 87.75 91 ILE A N 1
ATOM 747 C CA . ILE A 1 91 ? -8.158 -0.644 15.700 1.00 87.75 91 ILE A CA 1
ATOM 748 C C . ILE A 1 91 ? -7.924 -0.478 14.197 1.00 87.75 91 ILE A C 1
ATOM 750 O O . ILE A 1 91 ? -7.933 -1.458 13.450 1.00 87.75 91 ILE A O 1
ATOM 754 N N . ARG A 1 92 ? -7.699 0.759 13.749 1.00 84.69 92 ARG A N 1
ATOM 755 C CA . ARG A 1 92 ? -7.484 1.077 12.336 1.00 84.69 92 ARG A CA 1
ATOM 756 C C . ARG A 1 92 ? -6.262 0.354 11.773 1.00 84.69 92 ARG A C 1
ATOM 758 O O . ARG A 1 92 ? -6.358 -0.260 10.709 1.00 84.69 92 ARG A O 1
ATOM 765 N N . ASP A 1 93 ? -5.145 0.419 12.489 1.00 80.94 93 ASP A N 1
ATOM 766 C CA . ASP A 1 93 ? -3.854 -0.062 12.006 1.00 80.94 93 ASP A CA 1
ATOM 767 C C . ASP A 1 93 ? -3.741 -1.589 12.190 1.00 80.94 93 ASP A C 1
ATOM 769 O O . ASP A 1 93 ? -3.421 -2.306 11.241 1.00 80.94 93 ASP A O 1
ATOM 773 N N . HIS A 1 94 ? -4.109 -2.115 13.366 1.00 85.25 94 HIS A N 1
ATOM 774 C CA . HIS A 1 94 ? -4.020 -3.547 13.678 1.00 85.25 94 HIS A CA 1
ATOM 775 C C . HIS A 1 94 ? -5.009 -4.394 12.869 1.00 85.25 94 HIS A C 1
ATOM 777 O O . HIS A 1 94 ? -4.655 -5.471 12.391 1.00 85.25 94 HIS A O 1
ATOM 783 N N . PHE A 1 95 ? -6.231 -3.898 12.648 1.00 84.62 95 PHE A N 1
ATOM 784 C CA . PHE A 1 95 ? -7.231 -4.594 11.835 1.00 84.62 95 PHE A CA 1
ATOM 785 C C . PHE A 1 95 ? -7.274 -4.095 10.387 1.00 84.62 95 PHE A C 1
ATOM 787 O O . PHE A 1 95 ? -8.201 -4.443 9.662 1.00 84.62 95 PHE A O 1
ATOM 794 N N . SER A 1 96 ? -6.285 -3.310 9.937 1.00 79.81 96 SER A N 1
ATOM 795 C CA . SER A 1 96 ? -6.113 -2.896 8.532 1.00 79.81 96 SER A CA 1
ATOM 796 C C . SER A 1 96 ? -7.396 -2.363 7.870 1.00 79.81 96 SER A C 1
ATOM 798 O O . SER A 1 96 ? -7.700 -2.688 6.721 1.00 79.81 96 SER A O 1
ATOM 800 N N . ASN A 1 97 ? -8.167 -1.545 8.591 1.00 74.88 97 ASN A N 1
ATOM 801 C CA . ASN A 1 97 ? -9.472 -1.013 8.161 1.00 74.88 97 ASN A CA 1
ATOM 802 C C . ASN A 1 97 ? -10.589 -2.057 7.917 1.00 74.88 97 ASN A C 1
ATOM 804 O O . ASN A 1 97 ? -11.602 -1.732 7.295 1.00 74.88 97 ASN A O 1
ATOM 808 N N . LEU A 1 98 ? -10.445 -3.297 8.400 1.00 84.50 98 LEU A N 1
ATOM 809 C CA . LEU A 1 98 ? -11.525 -4.299 8.406 1.00 84.50 98 LEU A CA 1
ATOM 810 C C . LEU A 1 98 ? -12.610 -3.965 9.437 1.00 84.50 98 LEU A C 1
ATOM 812 O O . LEU A 1 98 ? -13.767 -4.352 9.269 1.00 84.50 98 LEU A O 1
ATOM 816 N N . LEU A 1 99 ? -12.235 -3.239 10.492 1.00 88.38 99 LEU A 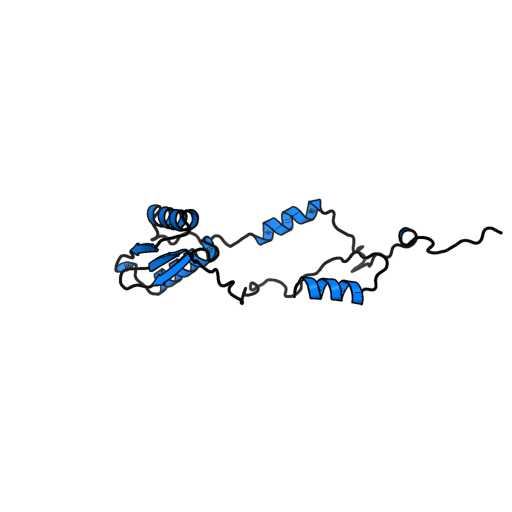N 1
ATOM 817 C CA . LEU A 1 99 ? -13.129 -2.778 11.547 1.00 88.38 99 LEU A CA 1
ATOM 818 C C . LEU A 1 99 ? -13.239 -1.249 11.531 1.00 88.38 99 LEU A C 1
ATOM 820 O O . LEU A 1 99 ? -12.245 -0.541 11.363 1.00 88.38 99 LEU A O 1
ATOM 824 N N . SER A 1 100 ? -14.455 -0.743 11.728 1.00 88.94 100 SER A N 1
ATOM 825 C CA . SER A 1 100 ? -14.742 0.660 12.014 1.00 88.94 100 SER A CA 1
ATOM 826 C C . SER A 1 100 ? -14.934 0.839 13.506 1.00 88.94 100 SER A C 1
ATOM 828 O O . SER A 1 100 ? -15.489 -0.031 14.169 1.00 88.94 100 SER A O 1
ATOM 830 N N . SER A 1 101 ? -14.510 1.985 14.020 1.00 91.25 101 SER A N 1
ATOM 831 C CA . SER A 1 101 ? -14.668 2.349 15.422 1.00 91.25 101 SER A CA 1
ATOM 832 C C . SER A 1 101 ? -15.353 3.708 15.543 1.00 91.25 101 SER A C 1
ATOM 834 O 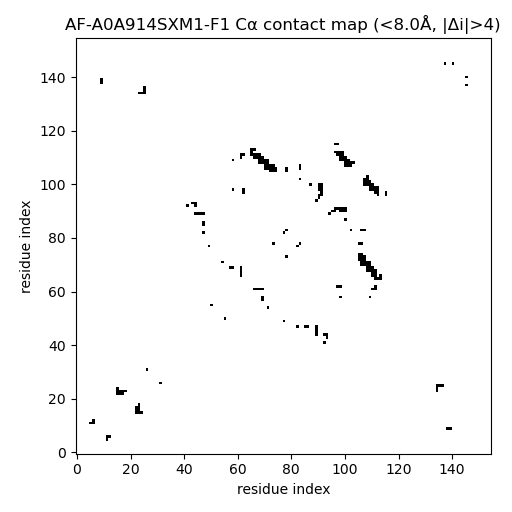O . SER A 1 101 ? -15.035 4.638 14.799 1.00 91.25 101 SER A O 1
ATOM 836 N N . PHE A 1 102 ? -16.288 3.829 16.482 1.00 91.44 102 PHE A N 1
ATOM 837 C CA . PHE A 1 102 ? -17.047 5.045 16.757 1.00 91.44 102 PHE A CA 1
ATOM 838 C C . PHE A 1 102 ? -17.075 5.304 18.267 1.00 91.44 102 PHE A C 1
ATOM 840 O O . PHE A 1 102 ? -17.397 4.409 19.043 1.00 91.44 102 PHE A O 1
ATOM 847 N N . SER A 1 103 ? -16.704 6.514 18.688 1.00 91.25 103 SER A N 1
ATOM 848 C CA . SER A 1 103 ? -16.778 6.903 20.100 1.00 91.25 103 SER A CA 1
ATOM 849 C C . SER A 1 103 ? -18.239 7.081 20.516 1.00 91.25 103 SER A C 1
ATOM 851 O O . SER A 1 103 ? -18.975 7.826 19.872 1.00 91.25 103 SER A O 1
ATOM 853 N N . VAL A 1 104 ? -18.631 6.430 21.605 1.00 90.88 104 VAL A N 1
ATOM 854 C CA . VAL A 1 104 ? -19.924 6.592 22.284 1.00 90.88 104 VAL A CA 1
ATOM 855 C C . VAL A 1 104 ? -19.675 7.009 23.735 1.00 90.88 104 VAL A C 1
ATOM 857 O O . VAL A 1 104 ? -18.536 6.962 24.203 1.00 90.88 104 VAL A O 1
ATOM 860 N N . ASP A 1 105 ? -20.713 7.424 24.458 1.00 85.31 105 ASP A N 1
ATOM 861 C CA . ASP A 1 105 ? -20.557 7.982 25.810 1.00 85.31 105 ASP A CA 1
ATOM 862 C C . ASP A 1 105 ? -19.824 7.025 26.769 1.00 85.31 105 ASP A C 1
ATOM 864 O O . ASP A 1 105 ? -18.948 7.446 27.526 1.00 85.31 105 ASP A O 1
ATOM 868 N N . GLU A 1 106 ? -20.105 5.724 26.668 1.00 85.50 106 GLU A N 1
ATOM 869 C CA . GLU A 1 106 ? -19.552 4.678 27.541 1.00 85.50 106 GLU A CA 1
ATOM 870 C C . GLU A 1 106 ? -18.240 4.046 27.029 1.00 85.50 106 GLU A C 1
ATOM 872 O O . GLU A 1 106 ? -17.636 3.216 27.714 1.00 85.50 106 GLU A O 1
ATOM 877 N N . GLY A 1 107 ? -17.766 4.413 25.831 1.00 89.38 107 GLY A N 1
ATOM 878 C CA . GLY A 1 107 ? -16.568 3.799 25.255 1.00 89.38 107 GLY A CA 1
ATOM 879 C C . GLY A 1 107 ? -16.470 3.887 23.735 1.00 89.38 107 GLY A C 1
ATOM 880 O O . GLY A 1 107 ? -16.705 4.939 23.139 1.00 89.38 107 GLY A O 1
ATOM 881 N N . ILE A 1 108 ? -16.059 2.792 23.092 1.00 91.44 108 ILE A N 1
ATOM 882 C CA . ILE A 1 108 ? -15.878 2.732 21.634 1.00 91.44 108 ILE A CA 1
ATOM 883 C C . ILE A 1 108 ? -16.646 1.540 21.058 1.00 91.44 108 ILE A C 1
ATOM 885 O O . ILE A 1 108 ? -16.333 0.385 21.342 1.00 91.44 108 ILE A O 1
ATOM 889 N N . GLU A 1 109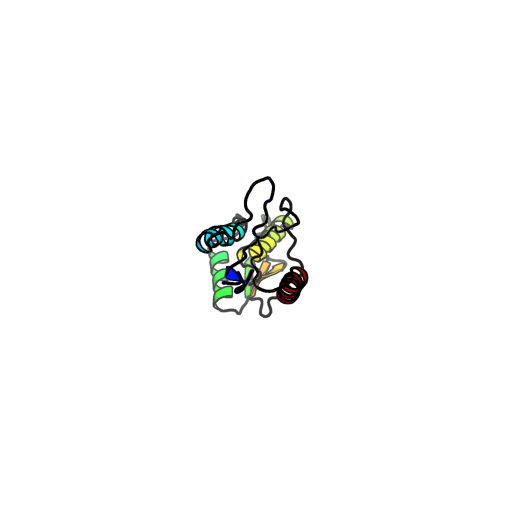 ? -17.636 1.826 20.211 1.00 93.56 109 GLU A N 1
ATOM 890 C CA . GLU A 1 109 ? -18.330 0.816 19.415 1.00 93.56 109 GLU A CA 1
ATOM 891 C C . GLU A 1 109 ? -17.456 0.430 18.216 1.00 93.56 109 GLU A C 1
ATOM 893 O O . GLU A 1 109 ? -17.041 1.281 17.427 1.00 93.56 109 GLU A O 1
ATOM 898 N N . VAL A 1 110 ? -17.192 -0.862 18.066 1.00 93.25 110 VAL A N 1
ATOM 899 C CA . VAL A 1 110 ? -16.417 -1.469 16.987 1.00 93.25 110 VAL A CA 1
ATOM 900 C C . VAL A 1 110 ? -17.342 -2.327 16.135 1.00 93.25 110 VAL A C 1
ATOM 902 O O . VAL A 1 110 ? -18.148 -3.095 16.648 1.00 93.25 110 VAL A O 1
ATOM 905 N N . SER A 1 111 ? -17.252 -2.206 14.817 1.00 91.94 111 SER A N 1
ATOM 906 C CA . SER A 1 111 ? -18.123 -2.930 13.888 1.00 91.94 111 SER A CA 1
ATOM 907 C C . SER A 1 111 ? -17.388 -3.334 12.622 1.00 91.94 111 SER A C 1
ATOM 909 O O . SER A 1 111 ? -16.396 -2.712 12.241 1.00 91.94 111 SER A O 1
ATOM 911 N N . PHE A 1 112 ? -17.866 -4.387 11.962 1.00 89.19 112 PHE A N 1
ATOM 912 C CA . PHE A 1 112 ? -17.276 -4.827 10.703 1.00 89.19 112 PHE A CA 1
ATOM 913 C C . PHE A 1 112 ? -17.590 -3.848 9.564 1.00 89.19 112 PHE A C 1
ATOM 915 O O . PHE A 1 112 ? -18.743 -3.461 9.341 1.00 89.19 112 PHE A O 1
ATOM 922 N N . VAL A 1 113 ? -16.566 -3.484 8.791 1.00 82.75 113 VAL A N 1
ATOM 923 C CA . VAL A 1 113 ? -16.719 -2.577 7.652 1.00 82.75 113 VAL A CA 1
ATOM 924 C C . VAL A 1 113 ? -17.242 -3.353 6.443 1.00 82.75 113 VAL A C 1
ATOM 926 O O . VAL A 1 113 ? -16.487 -4.004 5.726 1.00 82.75 113 VAL A O 1
ATOM 929 N N . LYS A 1 114 ? -18.547 -3.236 6.162 1.00 74.38 114 LYS A N 1
ATOM 930 C CA . LYS A 1 114 ? -19.188 -3.901 5.004 1.00 74.38 114 LYS A CA 1
ATOM 931 C C . LYS A 1 114 ? -18.636 -3.435 3.652 1.00 74.38 114 LYS A C 1
ATOM 933 O O . LYS A 1 114 ? -18.594 -4.211 2.707 1.00 74.38 114 LYS A O 1
ATOM 938 N N . ASN A 1 115 ? -18.184 -2.185 3.573 1.00 66.38 115 ASN A N 1
ATOM 939 C CA . ASN A 1 115 ? -17.557 -1.603 2.392 1.00 66.38 115 ASN A CA 1
ATOM 940 C C . ASN A 1 115 ? -16.270 -0.910 2.821 1.00 66.38 115 ASN A C 1
ATOM 942 O O . ASN A 1 115 ? -16.322 0.237 3.271 1.00 66.38 115 ASN A O 1
ATOM 946 N N . VAL A 1 116 ? -15.130 -1.602 2.714 1.00 59.91 116 VAL A N 1
ATOM 947 C CA . VAL A 1 116 ? -13.818 -0.999 2.978 1.00 59.91 116 VAL A CA 1
ATOM 948 C C . VAL A 1 116 ? -13.624 0.105 1.947 1.00 59.91 116 VAL A C 1
ATOM 950 O O . VAL A 1 116 ? -13.192 -0.133 0.817 1.00 59.91 116 VAL A O 1
ATOM 953 N N . LYS A 1 117 ? -13.992 1.336 2.311 1.00 55.84 117 LYS A N 1
ATOM 954 C CA . LYS A 1 117 ? -13.560 2.516 1.577 1.00 55.84 117 LYS A CA 1
ATOM 955 C C . LYS A 1 117 ? -12.049 2.505 1.723 1.00 55.84 117 LYS A C 1
ATOM 957 O O . LYS A 1 117 ? -11.546 2.824 2.793 1.00 55.84 117 LYS A O 1
ATOM 962 N N . LYS A 1 118 ? -11.340 2.068 0.678 1.00 54.78 118 LYS A N 1
ATOM 963 C CA . LYS A 1 118 ? -9.892 2.245 0.593 1.00 54.78 118 LYS A CA 1
ATOM 964 C C . LYS A 1 118 ? -9.655 3.724 0.842 1.00 54.78 118 LYS A C 1
ATOM 966 O O . LYS A 1 118 ? -10.087 4.549 0.031 1.00 54.78 118 LYS A O 1
ATOM 971 N N . ASP A 1 119 ? -9.091 4.051 1.999 1.00 49.34 119 ASP A N 1
ATOM 972 C CA . ASP A 1 119 ? -8.727 5.422 2.291 1.00 49.34 119 ASP A CA 1
ATOM 973 C C . ASP A 1 119 ? -7.802 5.861 1.157 1.00 49.34 119 ASP A C 1
ATOM 975 O O . ASP A 1 119 ? -6.776 5.235 0.884 1.00 49.34 119 ASP A O 1
ATOM 979 N N . LYS A 1 120 ? -8.232 6.873 0.401 1.00 55.03 120 LYS A N 1
ATOM 980 C CA . LYS A 1 120 ? -7.550 7.309 -0.824 1.00 55.03 120 LYS A CA 1
ATOM 981 C C . LYS A 1 120 ? -6.220 8.005 -0.518 1.00 55.03 120 LYS A C 1
ATOM 983 O O . LYS A 1 120 ? -5.581 8.513 -1.434 1.00 55.03 120 LYS A O 1
ATOM 988 N N . ARG A 1 121 ? -5.823 8.085 0.753 1.00 52.97 121 ARG A N 1
ATOM 989 C CA . ARG A 1 121 ? -4.641 8.808 1.216 1.00 52.97 121 ARG A CA 1
ATOM 990 C C . ARG A 1 121 ? -3.787 7.898 2.086 1.00 52.97 121 ARG A C 1
ATOM 992 O O . ARG A 1 121 ? -3.665 8.106 3.287 1.00 52.97 121 ARG A O 1
ATOM 999 N N . ILE A 1 122 ? -3.163 6.904 1.459 1.00 62.12 122 ILE A N 1
ATOM 1000 C CA . ILE A 1 122 ? -1.964 6.301 2.042 1.00 62.12 122 ILE A CA 1
ATOM 1001 C C . ILE A 1 122 ? -0.933 7.432 2.096 1.00 62.12 122 ILE A C 1
ATOM 1003 O O . ILE A 1 122 ? -0.427 7.864 1.061 1.00 62.12 122 ILE A O 1
ATOM 1007 N N . GLN A 1 123 ? -0.703 7.988 3.284 1.00 62.34 123 GLN A N 1
ATOM 1008 C CA . GLN A 1 123 ? 0.375 8.949 3.474 1.00 62.34 123 GLN A CA 1
ATOM 1009 C C . GLN A 1 123 ? 1.694 8.208 3.271 1.00 62.34 123 GLN A C 1
ATOM 1011 O O . GLN A 1 123 ? 1.934 7.175 3.895 1.00 62.34 123 GLN A O 1
ATOM 1016 N N . TRP A 1 124 ? 2.526 8.718 2.363 1.00 71.88 124 TRP A N 1
ATOM 1017 C CA . TRP A 1 124 ? 3.883 8.214 2.201 1.00 71.88 124 TRP A CA 1
ATOM 1018 C C . TRP A 1 124 ? 4.636 8.429 3.522 1.00 71.88 124 TRP A C 1
ATOM 1020 O O . TRP A 1 124 ? 4.627 9.563 4.009 1.00 71.88 124 TRP A O 1
ATOM 1030 N N . PRO A 1 125 ? 5.239 7.390 4.129 1.00 70.31 125 PRO A N 1
ATOM 1031 C CA . PRO A 1 125 ? 5.849 7.518 5.446 1.00 70.31 125 PRO A CA 1
ATOM 1032 C C . PRO A 1 125 ? 6.933 8.597 5.491 1.00 70.31 125 PRO A C 1
ATOM 1034 O O . PRO A 1 125 ? 7.731 8.747 4.559 1.00 70.31 125 PRO A O 1
ATOM 1037 N N . GLU A 1 126 ? 6.981 9.334 6.598 1.00 68.44 126 GLU A N 1
ATOM 1038 C CA . GLU A 1 126 ? 8.037 10.313 6.838 1.00 68.44 126 GLU A CA 1
ATOM 1039 C C . GLU A 1 126 ? 9.397 9.613 6.971 1.00 68.44 126 GLU A C 1
ATOM 1041 O O . GLU A 1 126 ? 9.508 8.521 7.525 1.00 68.44 126 GLU A O 1
ATOM 1046 N N . GLY A 1 127 ? 10.443 10.228 6.417 1.00 75.00 127 GLY A N 1
ATOM 1047 C CA . GLY A 1 127 ? 11.796 9.663 6.403 1.00 75.00 127 GLY A CA 1
ATOM 1048 C C . GLY A 1 127 ? 12.073 8.655 5.280 1.00 75.00 127 GLY A C 1
ATOM 1049 O O . GLY A 1 127 ? 13.235 8.310 5.072 1.00 75.00 127 GLY A O 1
ATOM 1050 N N . LEU A 1 128 ? 11.064 8.227 4.507 1.00 74.88 128 LEU A N 1
ATOM 1051 C CA . LEU A 1 128 ? 11.284 7.411 3.309 1.00 74.88 128 LEU A CA 1
ATOM 1052 C C . LEU A 1 128 ? 11.520 8.275 2.064 1.00 74.88 128 LEU A C 1
ATOM 1054 O O . LEU A 1 128 ? 10.888 9.314 1.862 1.00 74.88 128 LEU A O 1
ATOM 1058 N N . GLY A 1 129 ? 12.427 7.816 1.196 1.00 77.31 129 GLY A N 1
ATOM 1059 C CA . GLY A 1 129 ? 12.730 8.473 -0.076 1.00 77.31 129 GLY A CA 1
ATOM 1060 C C . GLY A 1 129 ? 11.484 8.634 -0.952 1.00 77.31 129 GLY A C 1
ATOM 1061 O O . GLY A 1 129 ? 10.610 7.773 -0.966 1.00 77.31 129 GLY A O 1
ATOM 1062 N N . LYS A 1 130 ? 11.400 9.748 -1.688 1.00 80.69 130 LYS A N 1
ATOM 1063 C CA . LYS A 1 130 ? 10.238 10.081 -2.537 1.00 80.69 130 LYS A CA 1
ATOM 1064 C C . LYS A 1 130 ? 10.188 9.305 -3.856 1.00 80.69 130 LYS A C 1
ATOM 1066 O O . LYS A 1 130 ? 9.164 9.320 -4.530 1.00 80.69 130 LYS A O 1
ATOM 1071 N N . PHE A 1 131 ? 11.295 8.677 -4.244 1.00 82.50 131 PHE A N 1
ATOM 1072 C CA . PHE A 1 131 ? 11.444 7.989 -5.519 1.00 82.50 131 PHE A CA 1
ATOM 1073 C C . PHE A 1 131 ? 11.786 6.523 -5.287 1.00 82.50 131 PHE A C 1
ATOM 1075 O O . PHE A 1 131 ? 12.663 6.198 -4.487 1.00 82.50 131 PHE A O 1
ATOM 1082 N N . LEU A 1 132 ? 11.107 5.646 -6.023 1.00 80.88 132 LEU A N 1
ATOM 1083 C CA . LEU A 1 132 ? 11.479 4.244 -6.132 1.00 80.88 132 LEU A CA 1
ATOM 1084 C C . LEU A 1 132 ? 12.410 4.082 -7.335 1.00 80.88 132 LEU A C 1
ATOM 1086 O O . LEU A 1 132 ? 12.001 4.307 -8.473 1.00 80.88 132 LEU A O 1
ATOM 1090 N N . HIS A 1 133 ? 13.649 3.670 -7.083 1.00 82.50 133 HIS A N 1
ATOM 1091 C CA . HIS A 1 133 ? 14.594 3.307 -8.136 1.00 82.50 133 HIS A CA 1
ATOM 1092 C C . HIS A 1 133 ? 14.418 1.830 -8.495 1.00 82.50 133 HIS A C 1
ATOM 1094 O O . HIS A 1 133 ? 14.316 0.979 -7.612 1.00 82.50 133 HIS A O 1
ATOM 1100 N N . PHE A 1 134 ? 14.383 1.518 -9.789 1.00 83.94 134 PHE A N 1
ATOM 1101 C CA . PHE A 1 134 ? 14.238 0.151 -10.285 1.00 83.94 134 PHE A CA 1
ATOM 1102 C C . PHE A 1 134 ? 15.057 -0.058 -11.560 1.00 83.94 134 PHE A C 1
ATOM 1104 O O . PHE A 1 134 ? 15.356 0.887 -12.286 1.00 83.94 134 PHE A O 1
ATOM 1111 N N . THR A 1 135 ? 15.397 -1.314 -11.845 1.00 83.94 135 THR A N 1
ATOM 1112 C CA . THR A 1 135 ? 16.066 -1.709 -13.090 1.00 83.94 135 THR A CA 1
ATOM 1113 C C . THR A 1 135 ? 15.033 -2.214 -14.090 1.00 83.94 135 THR A C 1
ATOM 1115 O O . THR A 1 135 ? 14.258 -3.121 -13.785 1.00 83.94 135 THR A O 1
ATOM 1118 N N . LEU A 1 136 ? 15.035 -1.654 -15.301 1.00 86.81 136 LEU A N 1
ATOM 1119 C CA . LEU A 1 136 ? 14.142 -2.058 -16.384 1.00 86.81 136 LEU A CA 1
ATOM 1120 C C . LEU A 1 136 ? 14.882 -2.939 -17.395 1.00 86.81 136 LEU A C 1
ATOM 1122 O O . LEU A 1 136 ? 15.811 -2.488 -18.061 1.00 86.81 136 LEU A O 1
ATOM 1126 N N . LYS A 1 137 ? 14.417 -4.179 -17.571 1.00 87.56 137 LYS A N 1
ATOM 1127 C CA . LYS A 1 137 ? 14.821 -5.039 -18.690 1.00 87.56 137 LYS A CA 1
ATOM 1128 C C . LYS A 1 137 ? 13.742 -5.003 -19.766 1.00 87.56 137 LYS A C 1
ATOM 1130 O O . LYS A 1 137 ? 12.586 -5.300 -19.484 1.00 87.56 137 LYS A O 1
ATOM 1135 N N . LYS A 1 138 ? 14.132 -4.680 -20.998 1.00 89.06 138 LYS A N 1
ATOM 1136 C CA . LYS A 1 138 ? 13.242 -4.650 -22.164 1.00 89.06 138 LYS A CA 1
ATOM 1137 C C . LYS A 1 138 ? 13.883 -5.342 -23.361 1.00 89.06 138 LYS A C 1
ATOM 1139 O O . LYS A 1 138 ? 15.106 -5.353 -23.491 1.00 89.06 138 LYS A O 1
ATOM 1144 N N . THR A 1 139 ? 13.049 -5.855 -24.252 1.00 89.69 139 THR A N 1
ATOM 1145 C CA . THR A 1 139 ? 13.459 -6.479 -25.511 1.00 89.69 139 THR A CA 1
ATOM 1146 C C . THR A 1 139 ? 12.648 -5.840 -26.625 1.00 89.69 139 THR A C 1
ATOM 1148 O O . THR A 1 139 ? 11.437 -5.756 -26.494 1.00 89.69 139 THR A O 1
ATOM 1151 N N . ASP A 1 140 ? 13.323 -5.348 -27.664 1.00 88.25 140 ASP A N 1
ATOM 1152 C CA . ASP A 1 140 ? 12.692 -4.803 -28.879 1.00 88.25 140 ASP A CA 1
ATOM 1153 C C . ASP A 1 140 ? 11.642 -3.688 -28.662 1.00 88.25 140 ASP A C 1
ATOM 1155 O O . ASP A 1 140 ? 10.673 -3.536 -29.396 1.00 88.25 140 ASP A O 1
ATOM 1159 N N . HIS A 1 141 ? 11.839 -2.875 -27.623 1.00 89.06 141 HIS A N 1
ATOM 1160 C CA . HIS A 1 141 ? 10.978 -1.734 -27.316 1.00 89.06 141 HIS A CA 1
ATOM 1161 C C . HIS A 1 141 ? 11.801 -0.499 -26.971 1.00 89.06 141 HIS A C 1
ATOM 1163 O O . HIS A 1 141 ? 12.920 -0.607 -26.465 1.00 89.06 141 HIS A O 1
ATOM 1169 N N . GLU A 1 142 ? 11.240 0.687 -27.190 1.00 91.75 142 GLU A N 1
ATOM 1170 C CA . GLU A 1 142 ? 11.813 1.944 -26.710 1.00 91.75 142 GLU A CA 1
ATOM 1171 C C . GLU A 1 142 ? 11.593 2.140 -25.203 1.00 91.75 142 GLU A C 1
ATOM 1173 O O . GLU A 1 142 ? 10.673 1.574 -24.606 1.00 91.75 142 GLU A O 1
ATOM 1178 N N . ASN A 1 143 ? 12.424 2.985 -24.581 1.00 90.19 143 ASN A N 1
ATOM 1179 C CA . ASN A 1 143 ? 12.260 3.363 -23.171 1.00 90.19 143 ASN A CA 1
ATOM 1180 C C . ASN A 1 143 ? 10.886 4.009 -22.927 1.00 90.19 143 ASN A C 1
ATOM 1182 O O . ASN A 1 143 ? 10.195 3.653 -21.977 1.00 90.19 143 ASN A O 1
ATOM 1186 N N . SER A 1 144 ? 10.475 4.916 -23.817 1.00 93.00 144 SER A N 1
ATOM 1187 C CA . SER A 1 144 ? 9.184 5.618 -23.788 1.00 93.00 144 SER A CA 1
ATOM 1188 C C . SER A 1 144 ? 8.000 4.643 -23.757 1.00 93.00 144 SER A C 1
ATOM 1190 O O . SER A 1 144 ? 7.091 4.790 -22.942 1.00 93.00 144 SER A O 1
ATOM 1192 N N . HIS A 1 145 ? 8.035 3.607 -24.599 1.00 93.19 145 HIS A N 1
ATOM 1193 C CA . HIS A 1 145 ? 6.997 2.583 -24.668 1.00 93.19 145 HIS A CA 1
ATOM 1194 C C . HIS A 1 145 ? 6.875 1.809 -23.352 1.00 93.19 145 HIS A C 1
ATOM 1196 O O . HIS A 1 145 ? 5.782 1.700 -22.797 1.00 93.19 145 HIS A O 1
ATOM 1202 N N . ALA A 1 146 ? 7.998 1.327 -22.815 1.00 91.25 146 ALA A N 1
ATOM 1203 C CA . ALA A 1 146 ? 8.004 0.577 -21.562 1.00 91.25 146 ALA A CA 1
ATOM 1204 C C .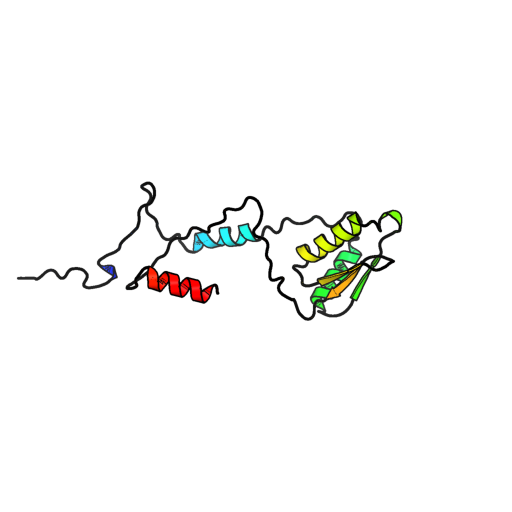 ALA A 1 146 ? 7.516 1.426 -20.373 1.00 91.25 146 ALA A C 1
ATOM 1206 O O . ALA A 1 146 ? 6.701 0.957 -19.578 1.00 91.25 146 ALA A O 1
ATOM 1207 N N . LEU A 1 147 ? 7.947 2.689 -20.285 1.00 91.62 147 LEU A N 1
ATOM 1208 C CA . LEU A 1 147 ? 7.485 3.622 -19.252 1.00 91.62 147 LEU A CA 1
ATOM 1209 C C . LEU A 1 147 ? 5.981 3.902 -19.363 1.00 91.62 147 LEU A C 1
ATOM 1211 O O . LEU A 1 147 ? 5.290 3.911 -18.347 1.00 91.62 147 LEU A O 1
ATOM 1215 N N . ASN A 1 148 ? 5.454 4.052 -20.580 1.00 92.19 148 ASN A N 1
ATOM 1216 C CA . ASN A 1 148 ? 4.018 4.224 -20.802 1.00 92.19 148 ASN A CA 1
ATOM 1217 C C . ASN A 1 148 ? 3.210 2.990 -20.372 1.00 92.19 148 ASN A C 1
ATOM 1219 O O . ASN A 1 148 ? 2.137 3.138 -19.785 1.00 92.19 148 ASN A O 1
ATOM 1223 N N . CYS A 1 149 ? 3.711 1.777 -20.623 1.00 89.94 149 CYS A N 1
ATOM 1224 C CA . CYS A 1 149 ? 3.071 0.543 -20.157 1.00 89.94 149 CYS A CA 1
ATOM 1225 C C . CYS A 1 149 ? 3.037 0.458 -18.625 1.00 89.94 149 CYS A C 1
ATOM 1227 O O . CYS A 1 149 ? 1.998 0.123 -18.054 1.00 89.94 149 CYS A O 1
ATOM 1229 N N . ILE A 1 150 ? 4.138 0.814 -17.957 1.00 89.38 150 ILE A N 1
ATOM 1230 C CA . ILE A 1 150 ? 4.204 0.871 -16.490 1.00 89.38 150 ILE A CA 1
ATOM 1231 C C . ILE A 1 150 ? 3.216 1.913 -15.952 1.00 89.38 150 ILE A C 1
ATOM 1233 O O . ILE A 1 150 ? 2.403 1.592 -15.089 1.00 89.38 150 ILE A O 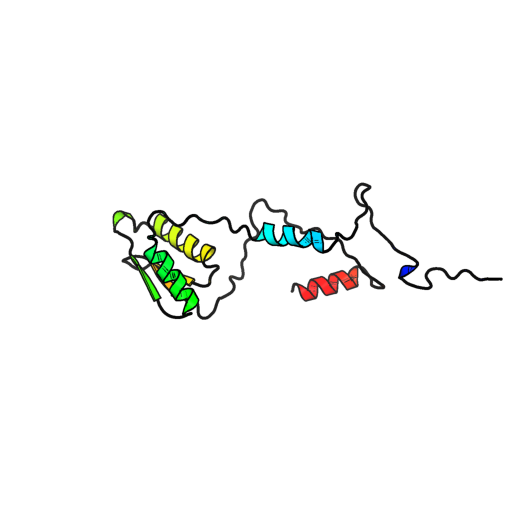1
ATOM 1237 N N . ALA A 1 151 ? 3.231 3.132 -16.497 1.00 89.69 151 ALA A N 1
ATOM 1238 C CA . ALA A 1 151 ? 2.350 4.214 -16.060 1.00 89.69 151 ALA A CA 1
ATOM 1239 C C . ALA A 1 151 ? 0.864 3.836 -16.175 1.00 89.69 151 ALA A C 1
ATOM 1241 O O . ALA A 1 151 ? 0.101 4.069 -15.243 1.00 89.69 151 ALA A O 1
ATOM 1242 N N . ARG A 1 152 ? 0.466 3.186 -17.277 1.00 88.69 152 ARG A N 1
ATOM 1243 C CA . ARG A 1 152 ? -0.907 2.682 -17.473 1.00 88.69 152 ARG A CA 1
ATOM 1244 C C . ARG A 1 152 ? -1.296 1.551 -16.525 1.00 88.69 152 ARG A C 1
ATOM 1246 O O . ARG A 1 152 ? -2.478 1.352 -16.301 1.00 88.69 152 ARG A O 1
ATOM 1253 N N . SER A 1 153 ? -0.328 0.783 -16.032 1.00 82.44 153 SER A N 1
ATOM 1254 C CA . SER A 1 153 ? -0.592 -0.367 -15.158 1.00 82.44 153 SER A CA 1
ATOM 1255 C C . SER A 1 153 ? -0.697 0.022 -13.682 1.00 82.44 153 SER A C 1
ATOM 1257 O O . SER A 1 153 ? -1.299 -0.710 -12.903 1.00 82.44 153 SER A O 1
ATOM 1259 N N . ILE A 1 154 ? -0.057 1.129 -13.290 1.00 79.44 154 ILE A N 1
ATOM 1260 C CA . ILE A 1 154 ? -0.052 1.652 -11.913 1.00 79.44 154 ILE A CA 1
ATOM 1261 C C . ILE A 1 154 ? -1.147 2.724 -11.716 1.00 79.44 154 ILE A C 1
ATOM 1263 O O . ILE A 1 154 ? -1.530 2.994 -10.575 1.00 79.44 154 ILE A O 1
ATOM 1267 N N . GLY A 1 155 ? -1.632 3.330 -12.810 1.00 53.00 155 GLY A N 1
ATOM 1268 C CA . GLY A 1 155 ? -2.818 4.199 -12.849 1.00 53.00 155 GLY A CA 1
ATOM 1269 C C . GLY A 1 155 ? -4.116 3.453 -13.137 1.00 53.00 155 GLY A C 1
ATOM 1270 O O . GLY A 1 155 ? -5.022 4.116 -13.689 1.00 53.00 155 GLY A O 1
#

Secondary structure (DSSP, 8-state):
-----TTSSGGG-----EETTEE-PPPPGGGTHHHHHHTT-----PPPTT--HHHHHHHHHHHHHT--EEEEE--GGG--HHHHHHHHHHHHHHTTTSEEEEEETTEEEEEE-SS----S--PPPTTS-S----PPP-SS--HHHHHHHHHHHH-

pLDDT: mean 78.84, std 14.13, range [42.47, 93.56]